Protein AF-A0A7R7WB88-F1 (afdb_monomer_lite)

Organism: Aspergillus kawachii (NCBI:txid1069201)

Sequence (103 aa):
MSFATATTWGFNFIVSLTWLPLRDAFSPQGAFGWYAAWNVFGWIFCYFCLPETKALSLEELDQVFSVPTRKHVNHYAGMLPWYIRKYILRGDVPPQKQLYNYE

InterPro domains:
  IPR005828 Major facilitator, sugar transporter-like [PF00083] (1-65)
  IPR036259 MFS transporter superfamily [G3DSA:1.20.1250.20] (1-76)
  IPR036259 MFS transporter superfamily [SSF103473] (1-62)
  IPR050814 Myo-inositol Transporter [PTHR48020] (1-88)

Foldseek 3Di:
DVVVVCVVVVVVVVCVVCVVVLCVVQPPVRSVVVVVVVVVVVVVCCQQQPDDPPPDDPVVVVVSVVDPSVVSNVVSVVCVVVCCCCPVVVDDDDDDDDPDDDD

Structure (mmCIF, N/CA/C/O backbone):
data_AF-A0A7R7WB88-F1
#
_entry.id   AF-A0A7R7WB88-F1
#
loop_
_atom_site.group_PDB
_atom_site.id
_atom_site.type_symbol
_atom_site.label_atom_id
_atom_site.label_alt_id
_atom_site.label_comp_id
_atom_site.label_asym_id
_atom_site.label_entity_id
_atom_site.label_seq_id
_atom_site.pdbx_PDB_ins_code
_atom_site.Cartn_x
_atom_site.Cartn_y
_atom_site.Cartn_z
_atom_site.occupancy
_atom_site.B_iso_or_equiv
_atom_site.auth_seq_id
_atom_site.auth_comp_id
_atom_site.auth_asym_id
_atom_site.auth_atom_id
_atom_site.pdbx_PDB_model_num
ATOM 1 N N . MET A 1 1 ? -1.171 16.481 6.953 1.00 75.75 1 MET A N 1
ATOM 2 C CA . MET A 1 1 ? -1.219 16.888 5.528 1.00 75.75 1 MET A CA 1
ATOM 3 C C . MET A 1 1 ? 0.169 16.994 4.905 1.00 75.75 1 MET A C 1
ATOM 5 O O . MET A 1 1 ? 0.428 16.258 3.967 1.00 75.75 1 MET A O 1
ATOM 9 N N . SER A 1 2 ? 1.094 17.803 5.436 1.00 88.69 2 SER A N 1
ATOM 10 C CA . SER A 1 2 ? 2.402 18.050 4.793 1.00 88.69 2 SER A CA 1
ATOM 11 C C . SER A 1 2 ? 3.253 16.799 4.538 1.00 88.69 2 SER A C 1
ATOM 13 O O . SER A 1 2 ? 3.850 16.688 3.475 1.00 88.69 2 SER A O 1
ATOM 15 N N . PHE A 1 3 ? 3.265 15.832 5.464 1.00 90.94 3 PHE A N 1
ATOM 16 C CA . PHE A 1 3 ? 3.992 14.570 5.276 1.00 90.94 3 PHE A CA 1
ATOM 17 C C . PHE A 1 3 ? 3.427 13.738 4.114 1.00 90.94 3 PHE A C 1
ATOM 19 O O . PHE A 1 3 ? 4.172 13.350 3.224 1.00 90.94 3 PHE A O 1
ATOM 26 N N . ALA A 1 4 ? 2.103 13.555 4.060 1.00 89.56 4 ALA A N 1
ATOM 27 C CA . ALA A 1 4 ? 1.441 12.833 2.971 1.00 89.56 4 ALA A CA 1
ATOM 28 C C . ALA A 1 4 ? 1.688 13.496 1.603 1.00 89.56 4 ALA A C 1
ATOM 30 O O . ALA A 1 4 ? 1.960 12.812 0.614 1.00 89.56 4 ALA A O 1
ATOM 31 N N . THR A 1 5 ? 1.662 14.832 1.559 1.00 92.62 5 THR A N 1
ATOM 32 C CA . THR A 1 5 ? 1.991 15.600 0.355 1.00 92.62 5 THR A CA 1
ATOM 33 C C . THR A 1 5 ? 3.450 15.385 -0.048 1.00 92.62 5 THR A C 1
ATOM 35 O O . THR A 1 5 ? 3.714 15.039 -1.196 1.00 92.62 5 THR A O 1
ATOM 38 N N . ALA A 1 6 ? 4.398 15.515 0.885 1.00 94.62 6 ALA A N 1
ATOM 39 C CA . ALA A 1 6 ? 5.821 15.310 0.615 1.00 94.62 6 ALA A CA 1
ATOM 40 C C . ALA A 1 6 ? 6.117 13.893 0.101 1.00 94.62 6 ALA A C 1
ATOM 42 O O . ALA A 1 6 ? 6.842 13.739 -0.879 1.00 94.62 6 ALA A O 1
ATOM 43 N N . THR A 1 7 ? 5.511 12.864 0.699 1.00 92.62 7 THR A N 1
ATOM 44 C CA . THR A 1 7 ? 5.631 11.476 0.237 1.00 92.62 7 THR A CA 1
ATOM 45 C C . THR A 1 7 ? 5.074 11.308 -1.176 1.00 92.62 7 THR A C 1
ATOM 47 O O . THR A 1 7 ? 5.747 10.734 -2.027 1.00 92.62 7 THR A O 1
ATOM 50 N N . THR A 1 8 ? 3.889 11.860 -1.460 1.00 92.31 8 THR A N 1
ATOM 51 C CA . THR A 1 8 ? 3.270 11.794 -2.796 1.00 92.31 8 THR A CA 1
ATOM 52 C C . THR A 1 8 ? 4.167 12.415 -3.865 1.00 92.31 8 THR A C 1
ATOM 54 O O . THR A 1 8 ? 4.449 11.784 -4.883 1.00 92.31 8 THR A O 1
ATOM 57 N N . TRP A 1 9 ? 4.664 13.630 -3.624 1.00 93.38 9 TRP A N 1
ATOM 58 C CA . TRP A 1 9 ? 5.546 14.318 -4.568 1.00 93.38 9 TRP A CA 1
ATOM 59 C C . TRP A 1 9 ? 6.921 13.653 -4.680 1.00 93.38 9 TRP A C 1
ATOM 61 O O . TRP A 1 9 ? 7.463 13.563 -5.780 1.00 93.38 9 TRP A O 1
ATOM 71 N N . GLY A 1 10 ? 7.459 13.121 -3.580 1.00 94.81 10 GLY A N 1
ATOM 72 C CA . GLY A 1 10 ? 8.707 12.360 -3.583 1.00 94.81 10 GLY A CA 1
ATOM 73 C C . GLY A 1 10 ? 8.623 11.108 -4.457 1.00 94.81 10 GLY A C 1
ATOM 74 O O . GLY A 1 10 ? 9.483 10.889 -5.308 1.00 94.81 10 GLY A O 1
ATOM 75 N N . PHE A 1 11 ? 7.555 10.317 -4.325 1.00 91.06 11 PHE A N 1
ATOM 76 C CA . PHE A 1 11 ? 7.345 9.152 -5.189 1.00 91.06 11 PHE A CA 1
ATOM 77 C C . PH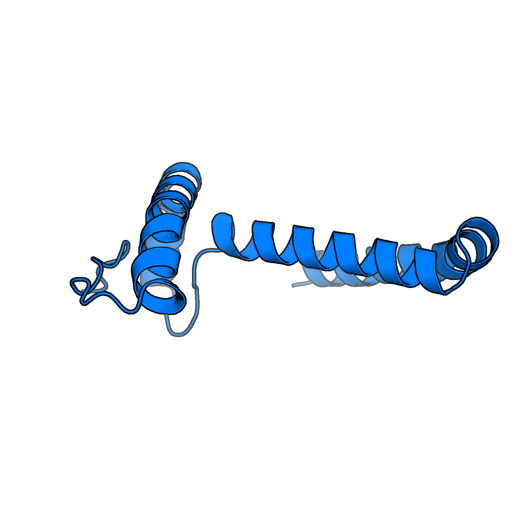E A 1 11 ? 7.028 9.538 -6.636 1.00 91.06 11 PHE A C 1
ATOM 79 O O . PHE A 1 11 ? 7.492 8.861 -7.552 1.00 91.06 11 PHE A O 1
ATOM 86 N N . ASN A 1 12 ? 6.309 10.639 -6.869 1.00 92.69 12 ASN A N 1
ATOM 87 C CA . ASN A 1 12 ? 6.071 11.149 -8.221 1.00 92.69 12 ASN A CA 1
ATOM 88 C C . ASN A 1 12 ? 7.389 11.499 -8.942 1.00 92.69 12 ASN A C 1
ATOM 90 O O . ASN A 1 12 ? 7.576 11.139 -10.106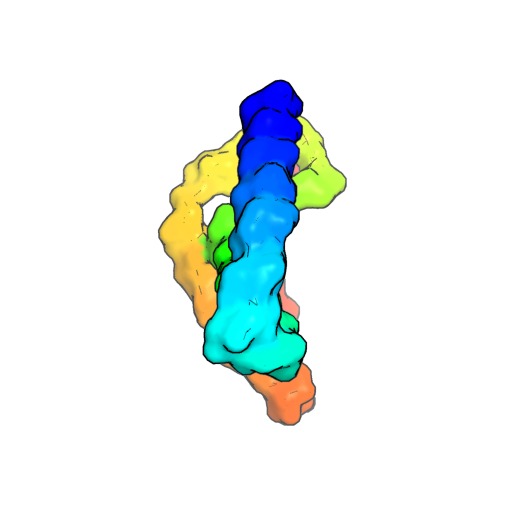 1.00 92.69 12 ASN A O 1
ATOM 94 N N . PHE A 1 13 ? 8.337 12.112 -8.229 1.00 93.38 13 PHE A N 1
ATOM 95 C CA . PHE A 1 13 ? 9.678 12.384 -8.745 1.00 93.38 13 PHE A CA 1
ATOM 96 C C . PHE A 1 13 ? 10.437 11.095 -9.097 1.00 93.38 13 PHE A C 1
ATOM 98 O O . PHE A 1 13 ? 10.987 10.985 -10.193 1.00 93.38 13 PHE A O 1
ATOM 105 N N . ILE A 1 14 ? 10.405 10.084 -8.220 1.00 92.19 14 ILE A N 1
ATOM 106 C CA . ILE A 1 14 ? 11.037 8.777 -8.474 1.00 92.19 14 ILE A CA 1
ATOM 107 C C . ILE A 1 14 ? 10.440 8.111 -9.720 1.00 92.19 14 ILE A C 1
ATOM 109 O O . ILE A 1 14 ? 11.179 7.631 -10.579 1.00 92.19 14 ILE A O 1
ATOM 113 N N . VAL A 1 15 ? 9.112 8.100 -9.855 1.00 90.00 15 VAL A N 1
ATOM 114 C CA . VAL A 1 15 ? 8.425 7.532 -11.028 1.00 90.00 15 VAL A CA 1
ATOM 115 C C . VAL A 1 15 ? 8.827 8.265 -12.308 1.00 90.00 15 VAL A C 1
ATOM 117 O O . VAL A 1 15 ? 9.112 7.624 -13.316 1.00 90.00 15 VAL A O 1
ATOM 120 N N . SER A 1 16 ? 8.929 9.593 -12.254 1.00 90.56 16 SER A N 1
ATOM 121 C CA . SER A 1 16 ? 9.329 10.409 -13.405 1.00 90.56 16 SER A CA 1
ATOM 122 C C . SER A 1 16 ? 10.758 10.105 -13.868 1.00 90.56 16 SER A C 1
ATOM 124 O O . SER A 1 16 ? 11.002 9.994 -15.067 1.00 90.56 16 SER A O 1
ATOM 126 N N . LEU A 1 17 ? 11.695 9.907 -12.934 1.00 91.88 17 LEU A N 1
ATOM 127 C CA . LEU A 1 17 ? 13.076 9.525 -13.251 1.00 91.88 17 LEU A CA 1
ATOM 128 C C . LEU A 1 17 ? 13.195 8.085 -13.766 1.00 91.88 17 LEU A C 1
ATOM 1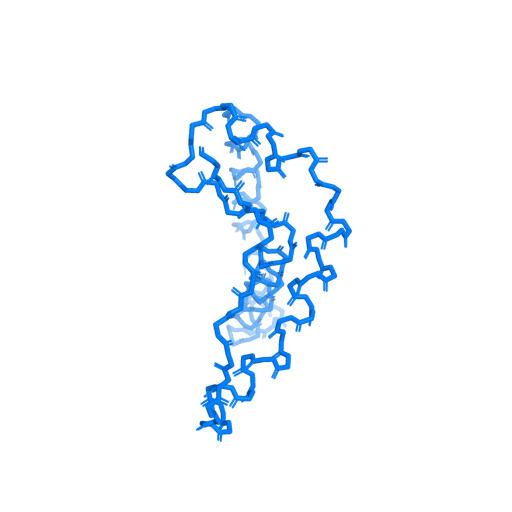30 O O . LEU A 1 17 ? 14.008 7.801 -14.642 1.00 91.88 17 LEU A O 1
ATOM 134 N N . THR A 1 18 ? 12.401 7.170 -13.214 1.00 88.06 18 THR A N 1
ATOM 135 C CA . THR A 1 18 ? 12.481 5.733 -13.525 1.00 88.06 18 THR A CA 1
ATOM 136 C C . THR A 1 18 ? 11.719 5.339 -14.787 1.00 88.06 18 THR A C 1
ATOM 138 O O . THR A 1 18 ? 11.984 4.269 -15.330 1.00 88.06 18 THR A O 1
ATOM 141 N N . TRP A 1 19 ? 10.838 6.200 -15.306 1.00 85.00 19 TRP A N 1
ATOM 142 C CA . TRP A 1 19 ? 10.038 5.908 -16.496 1.00 85.00 19 TRP A CA 1
ATOM 143 C C . TRP A 1 19 ? 10.878 5.623 -17.749 1.00 85.00 19 TRP A C 1
ATOM 145 O O . TRP A 1 19 ? 10.627 4.627 -18.427 1.00 85.00 19 TRP A O 1
ATOM 155 N N . LEU A 1 20 ? 11.878 6.462 -18.057 1.00 86.81 20 LEU A N 1
ATOM 156 C CA . LEU A 1 20 ? 12.721 6.269 -19.248 1.00 86.81 20 LEU A CA 1
ATOM 157 C C . LEU A 1 20 ? 13.541 4.963 -19.160 1.00 86.81 20 LEU A C 1
ATOM 159 O O . LEU A 1 20 ? 13.384 4.130 -20.053 1.00 86.81 20 LEU A O 1
ATOM 163 N N . PRO A 1 21 ? 14.294 4.693 -18.068 1.00 85.88 21 PRO A N 1
ATOM 164 C CA . PRO A 1 21 ? 14.999 3.418 -17.906 1.00 85.88 21 PRO A CA 1
ATOM 165 C C . PRO A 1 21 ? 14.079 2.192 -17.948 1.00 85.88 21 PRO A C 1
ATOM 167 O O . PRO A 1 21 ? 14.439 1.163 -18.516 1.00 85.88 21 PRO A O 1
ATOM 170 N N . LEU A 1 22 ? 12.885 2.282 -17.350 1.00 85.94 22 LEU A N 1
ATOM 171 C CA . LEU A 1 22 ? 11.933 1.173 -17.312 1.00 85.94 22 LEU A CA 1
ATOM 172 C C . LEU A 1 22 ? 11.370 0.871 -18.704 1.00 85.94 22 LEU A C 1
ATOM 174 O O . LEU A 1 22 ? 11.253 -0.295 -19.080 1.00 85.94 22 LEU A O 1
ATOM 178 N N . ARG A 1 23 ? 11.052 1.912 -19.482 1.00 86.19 23 ARG A N 1
ATOM 179 C CA . ARG A 1 23 ? 10.588 1.773 -20.866 1.00 86.19 23 ARG A CA 1
ATOM 180 C C . ARG A 1 23 ? 11.650 1.126 -21.753 1.00 86.19 23 ARG A C 1
ATOM 182 O O . ARG A 1 23 ? 11.297 0.262 -22.557 1.00 86.19 23 ARG A O 1
ATOM 189 N N . ASP A 1 24 ? 12.907 1.533 -21.603 1.00 84.94 24 ASP A N 1
ATOM 190 C CA . ASP A 1 24 ? 14.018 1.022 -22.409 1.00 84.94 24 ASP A CA 1
ATOM 191 C C . ASP A 1 24 ? 14.352 -0.438 -22.063 1.00 84.94 24 ASP A C 1
ATOM 193 O O . ASP A 1 24 ? 14.645 -1.230 -22.956 1.00 84.94 24 ASP A O 1
ATOM 197 N N . ALA A 1 25 ? 14.245 -0.824 -20.786 1.00 85.62 25 ALA A N 1
ATOM 198 C CA . ALA A 1 25 ? 14.547 -2.182 -20.331 1.00 85.62 25 ALA A CA 1
ATOM 199 C C . ALA A 1 25 ? 13.417 -3.202 -20.581 1.00 85.62 25 ALA A C 1
ATOM 201 O O . ALA A 1 25 ? 13.696 -4.345 -20.935 1.00 85.62 25 ALA A O 1
ATOM 202 N N . PHE A 1 26 ? 12.149 -2.823 -20.378 1.00 77.19 26 PHE A N 1
ATOM 203 C CA . PHE A 1 26 ? 11.014 -3.764 -20.352 1.00 77.19 26 PHE A CA 1
ATOM 204 C C . PHE A 1 26 ? 10.088 -3.693 -21.568 1.00 77.19 26 PHE A C 1
ATOM 206 O O . PHE A 1 26 ? 9.111 -4.441 -21.615 1.00 77.19 26 PHE A O 1
ATOM 213 N N . SER A 1 27 ? 10.379 -2.816 -22.534 1.00 82.81 27 SER A N 1
ATOM 214 C CA . SER A 1 27 ? 9.434 -2.371 -23.562 1.00 82.81 27 SER A CA 1
ATOM 215 C C . SER A 1 27 ? 8.224 -1.618 -22.969 1.00 82.81 27 SER A C 1
ATOM 217 O O . SER A 1 27 ? 7.938 -1.697 -21.769 1.00 82.81 27 SER A O 1
ATOM 219 N N . PRO A 1 28 ? 7.454 -0.876 -23.789 1.00 81.38 28 PRO A N 1
ATOM 220 C CA . PRO A 1 28 ? 6.265 -0.179 -23.306 1.00 81.38 28 PRO A CA 1
ATOM 221 C C . PRO A 1 28 ? 5.247 -1.114 -22.639 1.00 81.38 28 PRO A C 1
ATOM 223 O O . PRO A 1 28 ? 4.649 -0.735 -21.635 1.00 81.38 28 PRO A O 1
ATOM 226 N N . GLN A 1 29 ? 5.062 -2.339 -23.152 1.00 86.88 29 GLN A N 1
ATOM 227 C CA . GLN A 1 29 ? 4.074 -3.268 -22.591 1.00 86.88 29 GLN A CA 1
ATOM 228 C C . GLN A 1 29 ? 4.488 -3.756 -21.195 1.00 86.88 29 GLN A C 1
ATOM 230 O O . GLN A 1 29 ? 3.652 -3.800 -20.291 1.00 86.88 29 GLN A O 1
ATOM 235 N N . GLY A 1 30 ? 5.773 -4.071 -21.000 1.00 85.44 30 GLY A N 1
ATOM 236 C CA . GLY A 1 30 ? 6.294 -4.495 -19.700 1.00 85.44 30 GLY A CA 1
ATOM 237 C C . GLY A 1 30 ? 6.293 -3.366 -18.668 1.00 85.44 30 GLY A C 1
ATOM 238 O O . GLY A 1 30 ? 5.932 -3.598 -17.515 1.00 85.44 30 GLY A O 1
ATOM 239 N N . ALA A 1 31 ? 6.587 -2.129 -19.083 1.00 85.81 31 ALA A N 1
ATOM 240 C CA . ALA A 1 31 ? 6.521 -0.959 -18.206 1.00 85.81 31 ALA A CA 1
ATOM 241 C C . ALA A 1 31 ? 5.098 -0.718 -17.668 1.00 85.81 31 ALA A C 1
ATOM 243 O O . ALA A 1 31 ? 4.915 -0.537 -16.464 1.00 85.81 31 ALA A O 1
ATOM 244 N N . PHE A 1 32 ? 4.069 -0.786 -18.522 1.00 86.62 32 PHE A N 1
ATOM 245 C CA . PHE A 1 32 ? 2.678 -0.698 -18.058 1.00 86.62 32 PHE A CA 1
ATOM 246 C C . PHE A 1 32 ? 2.289 -1.871 -17.149 1.00 86.62 32 PHE A C 1
ATOM 248 O O . PHE A 1 32 ? 1.615 -1.656 -16.140 1.00 86.62 32 PHE A O 1
ATOM 255 N N . GLY A 1 33 ? 2.747 -3.090 -17.453 1.00 89.44 33 GLY A N 1
ATOM 256 C CA . GLY A 1 33 ? 2.536 -4.263 -16.599 1.00 89.44 33 GLY A CA 1
ATOM 257 C C . GLY A 1 33 ? 3.127 -4.101 -15.193 1.00 89.44 33 GLY A C 1
ATOM 258 O O . GLY A 1 33 ? 2.485 -4.467 -14.209 1.00 89.44 33 GLY A O 1
ATOM 259 N N . TRP A 1 34 ? 4.303 -3.481 -15.078 1.00 88.19 34 TRP A N 1
ATOM 260 C CA . TRP A 1 34 ? 4.932 -3.173 -13.791 1.00 88.19 34 TRP A CA 1
ATOM 261 C C . TRP A 1 34 ? 4.070 -2.241 -12.933 1.00 88.19 34 TRP A C 1
ATOM 263 O O . TRP A 1 34 ? 3.796 -2.536 -11.769 1.00 88.19 34 TRP A O 1
ATOM 273 N N . TYR A 1 35 ? 3.569 -1.144 -13.510 1.00 88.44 35 TYR A N 1
ATOM 274 C CA . TYR A 1 35 ? 2.662 -0.251 -12.784 1.00 88.44 35 TYR A CA 1
ATOM 275 C C . TYR A 1 35 ? 1.321 -0.916 -12.469 1.00 88.44 35 TYR A C 1
ATOM 277 O O . TYR A 1 35 ? 0.763 -0.675 -11.398 1.00 88.44 35 TYR A O 1
ATOM 285 N N . ALA A 1 36 ? 0.807 -1.782 -13.345 1.00 91.06 36 ALA A N 1
ATOM 286 C CA . ALA A 1 36 ? -0.406 -2.547 -13.069 1.00 91.06 36 ALA A CA 1
ATOM 287 C C . ALA A 1 36 ? -0.234 -3.457 -11.839 1.00 91.06 36 ALA A C 1
ATOM 289 O O . ALA A 1 36 ? -1.112 -3.484 -10.978 1.00 91.06 36 ALA A O 1
ATOM 290 N N . ALA A 1 37 ? 0.914 -4.126 -11.692 1.00 92.81 37 ALA A N 1
ATOM 291 C CA . ALA A 1 37 ? 1.215 -4.937 -10.512 1.00 92.81 37 ALA A CA 1
ATOM 292 C C . ALA A 1 37 ? 1.226 -4.102 -9.219 1.00 92.81 37 ALA A C 1
ATOM 294 O O . ALA A 1 37 ? 0.631 -4.506 -8.219 1.00 92.81 37 ALA A O 1
ATOM 295 N N . TRP A 1 38 ? 1.821 -2.904 -9.250 1.00 91.25 38 TRP A N 1
ATOM 296 C CA . TRP A 1 38 ? 1.786 -1.974 -8.114 1.00 91.25 38 TRP A CA 1
ATOM 297 C C . TRP A 1 38 ? 0.374 -1.490 -7.775 1.00 91.25 38 TRP A C 1
ATOM 299 O O . TRP A 1 38 ? 0.045 -1.361 -6.597 1.00 91.25 38 TRP A O 1
ATOM 309 N N . ASN A 1 39 ? -0.484 -1.277 -8.776 1.00 92.31 39 ASN A N 1
ATOM 310 C CA . ASN A 1 39 ? -1.894 -0.947 -8.548 1.00 92.31 39 ASN A CA 1
ATOM 311 C C . ASN A 1 39 ? -2.643 -2.104 -7.874 1.00 92.31 39 ASN A C 1
ATOM 313 O O . ASN A 1 39 ? -3.389 -1.870 -6.927 1.00 92.31 39 ASN A O 1
ATOM 317 N N . VAL A 1 40 ? -2.414 -3.349 -8.305 1.00 93.50 40 VAL A N 1
ATOM 318 C CA . VAL A 1 40 ? -3.004 -4.536 -7.661 1.00 93.50 40 VAL A CA 1
ATOM 319 C C . VAL A 1 40 ? -2.519 -4.668 -6.218 1.00 93.50 40 VAL A C 1
ATOM 321 O O . VAL A 1 40 ? -3.328 -4.891 -5.321 1.00 93.50 40 VAL A O 1
ATOM 324 N N . PHE A 1 41 ? -1.222 -4.474 -5.967 1.00 92.75 41 PHE A N 1
ATOM 325 C CA . PHE A 1 41 ? -0.678 -4.465 -4.609 1.00 92.75 41 PHE A CA 1
ATOM 326 C C . PHE A 1 41 ? -1.329 -3.378 -3.741 1.00 92.75 41 PHE A C 1
ATOM 328 O O . PHE A 1 41 ? -1.773 -3.667 -2.630 1.00 92.75 41 PHE A O 1
ATOM 335 N N . GLY A 1 42 ? -1.440 -2.151 -4.258 1.00 90.94 42 GLY A N 1
ATOM 336 C CA . GLY A 1 42 ? -2.106 -1.045 -3.571 1.00 90.94 42 GLY A CA 1
ATOM 337 C C . GLY A 1 42 ? -3.576 -1.341 -3.279 1.00 90.94 42 GLY A C 1
ATOM 338 O O . GLY A 1 42 ? -4.046 -1.081 -2.177 1.00 90.94 42 GLY A O 1
ATOM 339 N N . TRP A 1 43 ? -4.285 -1.960 -4.222 1.00 90.88 43 TRP A N 1
ATOM 340 C CA . TRP A 1 43 ? -5.668 -2.388 -4.033 1.00 90.88 43 TRP A CA 1
ATOM 341 C C . TRP A 1 43 ? -5.809 -3.428 -2.911 1.00 90.88 43 TRP A C 1
ATOM 343 O O . TRP A 1 43 ? -6.642 -3.248 -2.023 1.00 90.88 43 TRP A O 1
ATOM 353 N N . ILE A 1 44 ? -4.961 -4.465 -2.893 1.00 89.44 44 ILE A N 1
ATOM 354 C CA . ILE A 1 44 ? -4.932 -5.474 -1.818 1.00 89.44 44 ILE A CA 1
ATOM 355 C C . ILE A 1 44 ? -4.642 -4.801 -0.473 1.00 89.44 44 ILE A C 1
ATOM 357 O O . ILE A 1 44 ? -5.338 -5.047 0.511 1.00 89.44 44 ILE A O 1
ATOM 361 N N . PHE A 1 45 ? -3.629 -3.934 -0.426 1.00 87.31 45 PHE A N 1
ATOM 362 C CA . PHE A 1 45 ? -3.252 -3.234 0.795 1.00 87.31 45 PHE A CA 1
ATOM 363 C C . PHE A 1 45 ? -4.388 -2.354 1.320 1.00 87.31 45 PHE A C 1
ATOM 365 O O . PHE A 1 45 ? -4.722 -2.447 2.498 1.00 87.31 45 PHE A O 1
ATOM 372 N N . CYS A 1 46 ? -5.022 -1.551 0.464 1.00 87.00 46 CYS A N 1
ATOM 373 C CA . CYS A 1 46 ? -6.166 -0.732 0.857 1.00 87.00 46 CYS A CA 1
ATOM 374 C C . CYS A 1 46 ? -7.313 -1.597 1.382 1.00 87.00 46 CYS A C 1
ATOM 376 O O . CYS A 1 46 ? -7.854 -1.302 2.438 1.00 87.00 46 CYS A O 1
ATOM 378 N N . TYR A 1 47 ? -7.641 -2.698 0.708 1.00 83.56 47 TYR A N 1
ATOM 379 C CA . TYR A 1 47 ? -8.736 -3.568 1.130 1.00 83.56 47 TYR A CA 1
ATOM 380 C C . TYR A 1 47 ? -8.520 -4.192 2.523 1.00 83.56 47 TYR A C 1
ATOM 382 O O . TYR A 1 47 ? -9.460 -4.288 3.308 1.00 83.56 47 TYR A O 1
ATOM 390 N N . PHE A 1 48 ? -7.295 -4.611 2.863 1.00 83.06 48 PHE A N 1
ATOM 391 C CA . PHE A 1 48 ? -7.031 -5.262 4.154 1.00 83.06 48 PHE A CA 1
ATOM 392 C C . PHE A 1 48 ? -6.632 -4.301 5.275 1.00 83.06 48 PHE A C 1
ATOM 394 O O . PHE A 1 48 ? -7.007 -4.526 6.428 1.00 83.06 48 PHE A O 1
ATOM 401 N N . CYS A 1 49 ? -5.843 -3.275 4.967 1.00 79.94 49 CY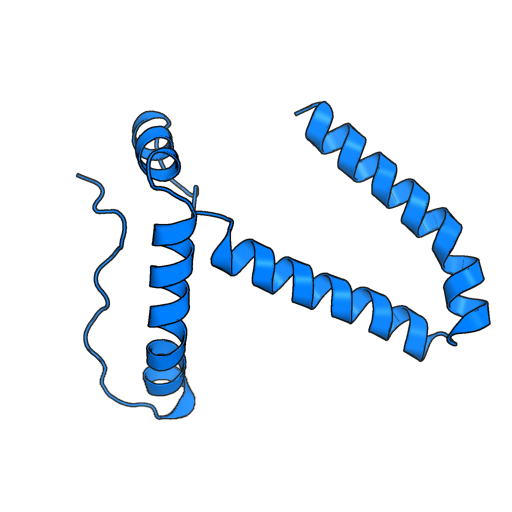S A N 1
ATOM 402 C CA . CYS A 1 49 ? -5.195 -2.429 5.967 1.00 79.94 49 CYS A CA 1
ATOM 403 C C . CYS A 1 49 ? -5.888 -1.082 6.172 1.00 79.94 49 CYS A C 1
ATOM 405 O O . CYS A 1 49 ? -5.626 -0.447 7.192 1.00 79.94 49 CYS A O 1
ATOM 407 N N . LEU A 1 50 ? -6.732 -0.634 5.237 1.00 81.62 50 LEU A N 1
ATOM 408 C CA . LEU A 1 50 ? -7.415 0.650 5.344 1.00 81.62 50 LEU A CA 1
ATOM 409 C C . LEU A 1 50 ? -8.836 0.433 5.884 1.00 81.62 50 LEU A C 1
ATOM 411 O O . LEU A 1 50 ? -9.672 -0.121 5.169 1.00 81.62 50 LEU A O 1
ATOM 415 N N . PRO A 1 51 ? -9.128 0.840 7.131 1.00 78.94 51 PRO A N 1
ATOM 416 C CA . PRO A 1 51 ? -10.496 0.835 7.615 1.00 78.94 51 PRO A CA 1
ATOM 417 C C . PRO A 1 51 ? -11.312 1.930 6.921 1.00 78.94 51 PRO A C 1
ATOM 419 O O . PRO A 1 51 ? -10.793 2.999 6.591 1.00 78.94 51 PRO A O 1
ATOM 422 N N . GLU A 1 52 ? -12.599 1.667 6.711 1.00 78.00 52 GLU A N 1
ATOM 423 C CA . GLU A 1 52 ? -13.522 2.631 6.112 1.00 78.00 52 GLU A CA 1
ATOM 424 C C . GLU A 1 52 ? -13.721 3.813 7.077 1.00 78.00 52 GLU A C 1
ATOM 426 O O . GLU A 1 52 ? -14.201 3.637 8.194 1.00 78.00 52 GLU A O 1
ATOM 431 N N . THR A 1 53 ? -13.340 5.022 6.654 1.00 79.94 53 THR A N 1
ATOM 432 C CA . THR A 1 53 ? -13.457 6.259 7.457 1.00 79.94 53 THR A CA 1
ATOM 433 C C . THR A 1 53 ? -14.551 7.206 6.952 1.00 79.94 53 THR A C 1
ATOM 435 O O . THR A 1 53 ? -14.699 8.327 7.441 1.00 79.94 53 THR A O 1
ATOM 438 N N . LYS A 1 54 ? -15.314 6.794 5.932 1.00 75.00 54 LYS A N 1
ATOM 439 C CA . LYS A 1 54 ? -16.315 7.641 5.278 1.00 75.00 54 LYS A CA 1
ATOM 440 C C . LYS A 1 54 ? -17.525 7.866 6.190 1.00 75.00 54 LYS A C 1
ATOM 442 O O . LYS A 1 54 ? -18.109 6.910 6.677 1.00 75.00 54 LYS A O 1
ATOM 447 N N . ALA A 1 55 ? -17.950 9.128 6.302 1.00 71.38 55 ALA A N 1
ATOM 448 C CA . ALA A 1 55 ? -19.158 9.557 7.020 1.00 71.38 55 ALA A CA 1
ATOM 449 C C . ALA A 1 55 ? -19.173 9.263 8.535 1.00 71.38 55 ALA A C 1
ATOM 451 O O . ALA A 1 55 ? -20.243 9.267 9.132 1.00 71.38 55 ALA A O 1
ATOM 452 N N . LEU A 1 56 ? -17.999 9.062 9.142 1.00 75.38 56 LEU A N 1
ATOM 453 C CA . LEU A 1 56 ? -17.841 8.884 10.585 1.00 75.38 56 LEU A CA 1
ATOM 454 C C . LEU A 1 56 ? -17.499 10.211 11.265 1.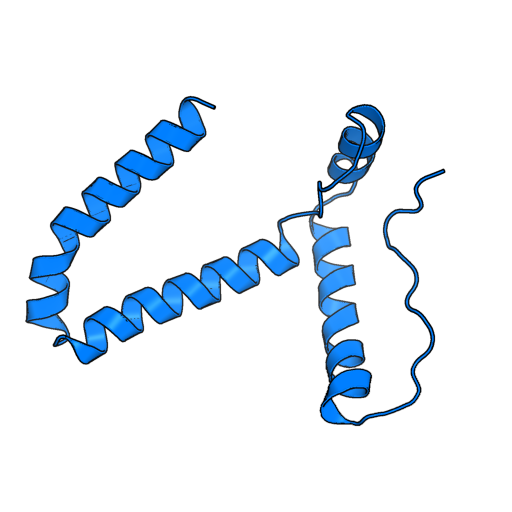00 75.38 56 LEU A C 1
ATOM 456 O O . LEU A 1 56 ? -16.712 11.007 10.740 1.00 75.38 56 LEU A O 1
ATOM 460 N N . SER A 1 57 ? -18.077 10.439 12.442 1.00 82.25 57 SER A N 1
ATOM 461 C CA . SER A 1 57 ? -17.646 11.499 13.353 1.00 82.25 57 SER A CA 1
ATOM 462 C C . SER A 1 57 ? -16.240 11.210 13.891 1.00 82.25 57 SER A C 1
ATOM 464 O O . SER A 1 57 ? -15.765 10.077 13.849 1.00 82.25 57 SER A O 1
ATOM 466 N N . LEU A 1 58 ? -15.553 12.232 14.414 1.00 76.38 58 LEU A N 1
ATOM 467 C CA . LEU A 1 58 ? -14.208 12.059 14.981 1.00 76.38 58 LEU A CA 1
ATOM 468 C C . LEU A 1 58 ? -14.180 11.062 16.155 1.00 76.38 58 LEU A C 1
ATOM 470 O O . LEU A 1 58 ? -13.174 10.381 16.333 1.00 76.38 58 LEU A O 1
ATOM 474 N N . GLU A 1 59 ? -15.275 10.954 16.914 1.00 77.94 59 GLU A N 1
ATOM 475 C CA . GLU A 1 59 ? -15.413 10.024 18.044 1.00 77.94 59 GLU A CA 1
ATOM 476 C C . GLU A 1 59 ? -15.532 8.567 17.569 1.00 77.94 59 GLU A C 1
ATOM 478 O O . GLU A 1 59 ? -14.836 7.684 18.070 1.00 77.94 59 GLU A O 1
ATOM 483 N N . GLU A 1 60 ? -16.336 8.311 16.534 1.00 73.62 60 GLU A N 1
ATOM 484 C CA . GLU A 1 60 ? -16.449 6.980 15.918 1.00 73.62 60 GLU A CA 1
ATOM 485 C C . GLU A 1 60 ? -15.162 6.578 15.178 1.00 73.62 60 GLU A C 1
ATOM 487 O O . GLU A 1 60 ? -14.819 5.398 15.080 1.00 73.62 60 GLU A O 1
ATOM 492 N N . LEU A 1 61 ? -14.406 7.557 14.677 1.00 76.31 61 LEU A N 1
ATOM 493 C CA . LEU A 1 61 ? -13.129 7.337 14.002 1.00 76.31 61 LEU A CA 1
ATOM 494 C C . LEU A 1 61 ? -12.058 6.798 14.967 1.00 76.31 61 LEU A C 1
ATOM 496 O O . LEU A 1 61 ? -11.287 5.908 14.600 1.00 76.31 61 LEU A O 1
ATOM 500 N N . ASP A 1 62 ? -12.045 7.277 16.213 1.00 74.31 62 ASP A N 1
ATOM 501 C CA . ASP A 1 62 ? -11.151 6.755 17.253 1.00 74.31 62 ASP A CA 1
ATOM 502 C C . ASP A 1 62 ? -11.503 5.302 17.614 1.00 74.31 62 ASP A C 1
ATOM 504 O O . ASP A 1 62 ? -10.622 4.447 17.738 1.00 74.31 62 ASP A O 1
ATOM 508 N N . GLN A 1 63 ? -12.798 4.963 17.647 1.00 74.88 63 GLN A N 1
ATOM 509 C CA . GLN A 1 63 ? -13.239 3.574 17.814 1.00 74.88 63 GLN A CA 1
ATOM 510 C C . GLN A 1 63 ? -12.768 2.680 16.660 1.00 74.88 63 GLN A C 1
ATOM 512 O O . GLN A 1 63 ? -12.296 1.563 16.897 1.00 74.88 63 GLN A O 1
ATOM 517 N N . VAL A 1 64 ? -12.831 3.169 15.420 1.00 75.62 64 VAL A N 1
ATOM 518 C CA . VAL A 1 64 ? -12.363 2.429 14.242 1.00 75.62 64 VAL A CA 1
ATOM 519 C C . VAL A 1 64 ? -10.864 2.133 14.317 1.00 75.62 64 VAL A C 1
ATOM 521 O O . VAL A 1 64 ? -10.454 0.998 14.043 1.00 75.62 64 VAL A O 1
ATOM 524 N N . PHE A 1 65 ? -10.061 3.110 14.746 1.00 76.50 65 PHE A N 1
ATOM 525 C CA . PHE A 1 65 ? -8.613 2.957 14.912 1.00 76.50 65 PHE A CA 1
ATOM 526 C C . PHE A 1 65 ? -8.195 2.202 16.180 1.00 76.50 65 PHE A C 1
ATOM 528 O O . PHE A 1 65 ? -7.096 1.648 16.216 1.00 76.50 65 PHE A O 1
ATOM 535 N N . SER A 1 66 ? -9.065 2.105 17.188 1.00 78.62 66 SER A N 1
ATOM 536 C CA . SER A 1 66 ? -8.817 1.305 18.395 1.00 78.62 66 SER A CA 1
ATOM 537 C C . SER A 1 66 ? -8.771 -0.205 18.117 1.00 78.62 66 SER A C 1
ATOM 539 O O . SER A 1 66 ? -8.176 -0.978 18.877 1.00 78.62 66 SER A O 1
ATOM 541 N N . VAL A 1 67 ? -9.378 -0.655 17.012 1.00 78.00 67 VAL A N 1
ATOM 542 C CA . VAL A 1 67 ? -9.392 -2.066 16.624 1.00 78.00 67 VAL A CA 1
ATOM 543 C C . VAL A 1 67 ? -8.045 -2.446 15.999 1.00 78.00 67 VAL A C 1
ATOM 545 O O . VAL A 1 67 ? -7.643 -1.868 14.990 1.00 78.00 67 VAL A O 1
ATOM 548 N N . PRO A 1 68 ? -7.354 -3.481 16.517 1.00 80.62 68 PRO A N 1
ATOM 549 C CA . PRO A 1 68 ? -6.096 -3.928 15.936 1.00 80.62 68 PRO A CA 1
ATOM 550 C C . PRO A 1 68 ? -6.266 -4.319 14.465 1.00 80.62 68 PRO A C 1
ATOM 552 O O . PRO A 1 68 ? -7.130 -5.140 14.140 1.00 80.62 68 PRO A O 1
ATOM 555 N N . THR A 1 69 ? -5.370 -3.843 13.595 1.00 78.88 69 THR A N 1
ATOM 556 C CA . THR A 1 69 ? -5.369 -4.140 12.148 1.00 78.88 69 THR A CA 1
ATOM 557 C C . THR A 1 69 ? -5.449 -5.642 11.865 1.00 78.88 69 THR A C 1
ATOM 559 O O . THR A 1 69 ? -6.089 -6.066 10.912 1.00 78.88 69 THR A O 1
ATOM 562 N N . ARG A 1 70 ? -4.894 -6.490 12.744 1.00 78.12 70 ARG A N 1
ATOM 563 C CA . ARG A 1 70 ? -4.970 -7.956 12.620 1.00 78.12 70 ARG A CA 1
ATOM 564 C C . ARG A 1 70 ? -6.403 -8.503 12.687 1.00 78.12 70 ARG A C 1
ATOM 566 O O . ARG A 1 70 ? -6.709 -9.474 12.001 1.00 78.12 70 ARG A O 1
ATOM 573 N N . LYS A 1 71 ? -7.282 -7.902 13.500 1.00 78.50 71 LYS A N 1
ATOM 574 C CA . LYS A 1 71 ? -8.705 -8.280 13.563 1.00 78.50 71 LYS A CA 1
ATOM 575 C C . LYS A 1 71 ? -9.447 -7.830 12.305 1.00 78.50 71 LYS A C 1
ATOM 577 O O . LYS A 1 71 ? -10.235 -8.610 11.780 1.00 78.50 71 LYS A O 1
ATOM 582 N N . HIS A 1 72 ? -9.136 -6.633 11.803 1.00 81.44 72 HIS A N 1
ATOM 583 C CA . HIS A 1 72 ? -9.658 -6.124 10.534 1.00 81.44 72 HIS A CA 1
ATOM 584 C C . HIS A 1 72 ? -9.271 -7.056 9.376 1.00 81.44 72 HIS A C 1
ATOM 586 O O . HIS A 1 72 ? -10.143 -7.624 8.725 1.00 81.44 72 HIS A O 1
ATOM 592 N N . VAL A 1 73 ? -7.975 -7.346 9.209 1.00 82.62 73 VAL A N 1
ATOM 593 C CA . VAL A 1 73 ? -7.472 -8.249 8.158 1.00 82.62 73 VAL A CA 1
ATOM 594 C C . VAL A 1 73 ? -8.141 -9.621 8.226 1.00 82.62 73 VAL A C 1
ATOM 596 O O . VAL A 1 73 ? -8.635 -10.103 7.211 1.00 82.62 73 VAL A O 1
ATOM 599 N N . ASN A 1 74 ? -8.210 -10.244 9.409 1.00 82.06 74 ASN A N 1
ATOM 600 C CA . ASN A 1 74 ? -8.833 -11.562 9.554 1.00 82.06 74 ASN A CA 1
ATOM 601 C C . ASN A 1 74 ? -10.329 -11.554 9.205 1.00 82.06 74 ASN A C 1
ATOM 603 O O . ASN A 1 74 ? -10.828 -12.529 8.643 1.00 82.06 74 ASN A O 1
ATOM 607 N N . HIS A 1 75 ? -11.045 -10.470 9.509 1.00 80.75 75 HIS A N 1
ATOM 608 C CA . HIS A 1 75 ? -12.450 -10.332 9.137 1.00 80.75 75 HIS A CA 1
ATOM 609 C C . HIS A 1 75 ? -12.627 -10.202 7.621 1.00 80.75 75 HIS A C 1
ATOM 611 O O . HIS A 1 75 ? -13.383 -10.971 7.029 1.00 80.75 75 HIS A O 1
ATOM 617 N N . TYR A 1 76 ? -11.871 -9.309 6.976 1.00 78.44 76 TYR A N 1
ATOM 618 C CA . TYR A 1 76 ? -11.919 -9.120 5.522 1.00 78.44 76 TYR A CA 1
ATOM 619 C C . TYR A 1 76 ? -11.402 -10.341 4.745 1.00 78.44 76 TYR A C 1
ATOM 621 O O . TYR A 1 76 ? -11.895 -10.630 3.653 1.00 78.44 76 TYR A O 1
ATOM 629 N N . ALA A 1 77 ? -10.475 -11.114 5.318 1.00 81.25 77 ALA A N 1
ATOM 630 C CA . ALA A 1 77 ? -10.053 -12.405 4.774 1.00 81.25 77 ALA A CA 1
ATOM 631 C C . ALA A 1 77 ? -11.184 -13.442 4.858 1.00 81.25 77 ALA A C 1
ATOM 633 O O . ALA A 1 77 ? -11.443 -14.158 3.891 1.00 81.25 77 ALA A O 1
ATOM 634 N N . GLY A 1 78 ? -11.918 -13.471 5.976 1.00 78.00 78 GLY A N 1
ATOM 635 C CA . GLY A 1 78 ? -13.123 -14.287 6.147 1.00 78.00 78 GLY A CA 1
ATOM 636 C C . GLY A 1 78 ? -14.297 -13.876 5.247 1.00 78.00 78 GLY A C 1
ATOM 637 O O . GLY A 1 78 ? -15.211 -14.674 5.042 1.00 78.00 78 GLY A O 1
ATOM 638 N N . MET A 1 79 ? -14.272 -12.668 4.671 1.00 76.88 79 MET A N 1
ATOM 639 C CA . MET A 1 79 ? -15.273 -12.188 3.710 1.00 76.88 79 MET A CA 1
ATOM 640 C C . MET A 1 79 ? -15.024 -12.660 2.270 1.00 76.88 79 MET A C 1
ATOM 642 O O . MET A 1 79 ? -15.982 -12.792 1.509 1.00 76.88 79 MET A O 1
ATOM 646 N N . LEU A 1 80 ? -13.785 -12.990 1.886 1.00 81.62 80 LEU A N 1
ATOM 647 C CA . LEU A 1 80 ? -13.464 -13.453 0.524 1.00 81.62 80 LEU A CA 1
ATOM 648 C C . LEU A 1 80 ? -14.320 -14.652 0.057 1.00 81.62 80 LEU A C 1
ATOM 650 O O . LEU A 1 80 ? -14.873 -14.592 -1.046 1.00 81.62 80 LEU A O 1
ATOM 654 N N . PRO A 1 81 ? -14.526 -15.712 0.868 1.00 79.19 81 PRO A N 1
ATOM 655 C CA . PRO A 1 81 ? -15.379 -16.836 0.480 1.00 79.19 81 PRO A CA 1
ATOM 656 C C . PRO A 1 81 ? -16.856 -16.448 0.348 1.00 79.19 81 PRO A C 1
ATOM 658 O O . PRO A 1 81 ? -17.578 -17.040 -0.456 1.00 79.19 81 PRO A O 1
ATOM 661 N N . TRP A 1 82 ? -17.316 -15.458 1.120 1.00 80.88 82 TRP A N 1
ATOM 662 C CA . TRP A 1 82 ? -18.683 -14.945 1.023 1.00 80.88 82 TRP A CA 1
ATOM 663 C C . TRP A 1 82 ? -18.899 -14.205 -0.300 1.00 80.88 82 TRP A C 1
ATOM 665 O O . TRP A 1 82 ? -19.895 -14.466 -0.973 1.00 80.88 82 TRP A O 1
ATOM 675 N N . TYR A 1 83 ? -17.941 -13.381 -0.742 1.00 78.62 83 TYR A N 1
ATOM 676 C CA . TYR A 1 83 ? -18.016 -12.706 -2.043 1.00 78.62 83 TYR A CA 1
ATOM 677 C C . TYR A 1 83 ? -18.092 -13.685 -3.209 1.00 78.62 83 TYR A C 1
ATOM 679 O O . TYR A 1 83 ? -18.898 -13.498 -4.117 1.00 78.62 83 TYR A O 1
ATOM 687 N N . ILE A 1 84 ? -17.309 -14.762 -3.161 1.00 81.38 84 ILE A N 1
ATOM 688 C CA . ILE A 1 84 ? -17.355 -15.825 -4.170 1.00 81.38 84 ILE A CA 1
ATOM 689 C C . ILE A 1 84 ? -18.736 -16.494 -4.168 1.00 81.38 84 ILE A C 1
ATOM 691 O O . ILE A 1 84 ? -19.357 -16.651 -5.218 1.00 81.38 84 ILE A O 1
ATOM 695 N N . ARG A 1 85 ? -19.265 -16.842 -2.990 1.00 78.25 85 ARG A N 1
ATOM 696 C CA . ARG A 1 85 ? -20.586 -17.478 -2.873 1.00 78.25 85 ARG A CA 1
ATOM 697 C C . ARG A 1 85 ? -21.724 -16.587 -3.365 1.00 78.25 85 ARG A C 1
ATOM 699 O O . ARG A 1 85 ? -22.637 -17.077 -4.024 1.00 78.25 85 ARG A O 1
ATOM 706 N N . LYS A 1 86 ? -21.643 -15.287 -3.094 1.00 79.31 86 LYS A N 1
ATOM 707 C CA . LYS A 1 86 ? -22.660 -14.324 -3.508 1.00 79.31 86 LYS A CA 1
ATOM 708 C C . LYS A 1 86 ? -22.570 -13.968 -4.988 1.00 79.31 86 LYS A C 1
ATOM 710 O O . LYS A 1 86 ? -23.560 -14.072 -5.701 1.00 79.31 86 LYS A O 1
ATOM 715 N N . TYR A 1 87 ? -21.397 -13.541 -5.456 1.00 80.12 87 TYR A N 1
ATOM 716 C CA . TYR A 1 87 ? -21.243 -12.973 -6.797 1.00 80.12 87 TYR A CA 1
ATOM 717 C C . TYR A 1 87 ? -20.972 -14.022 -7.877 1.00 80.12 87 TYR A C 1
ATOM 719 O O . TYR A 1 87 ? -21.468 -13.869 -8.990 1.00 80.12 87 TYR A O 1
ATOM 727 N N . ILE A 1 88 ? -20.231 -15.091 -7.565 1.00 82.12 88 ILE A N 1
ATOM 728 C CA . ILE A 1 88 ? -19.897 -16.143 -8.541 1.00 82.12 88 ILE A CA 1
ATOM 729 C C . ILE A 1 88 ? -20.940 -17.260 -8.500 1.00 82.12 88 ILE A C 1
ATOM 731 O O . ILE A 1 88 ? -21.489 -17.628 -9.533 1.00 82.12 88 ILE A O 1
ATOM 735 N N . LEU A 1 89 ? -21.248 -17.781 -7.309 1.00 82.25 89 LEU A N 1
ATOM 736 C CA . LEU A 1 89 ? -22.181 -18.905 -7.153 1.00 82.25 89 LEU A CA 1
ATOM 737 C C . LEU A 1 89 ? -23.658 -18.475 -7.093 1.00 82.25 89 LEU A C 1
ATOM 739 O O . LEU A 1 89 ? -24.522 -19.346 -7.064 1.00 82.25 89 LEU A O 1
ATOM 743 N N . ARG A 1 90 ? -23.952 -17.160 -7.081 1.00 79.44 90 ARG A N 1
ATOM 744 C CA . ARG A 1 90 ? -25.312 -16.585 -6.977 1.00 79.44 90 ARG A CA 1
ATOM 745 C C . ARG A 1 90 ? -26.168 -17.230 -5.874 1.00 79.44 90 ARG A C 1
ATOM 747 O O . ARG A 1 90 ? -27.385 -17.333 -6.009 1.00 79.44 90 ARG A O 1
ATOM 754 N N . GLY A 1 91 ? -25.531 -17.683 -4.796 1.00 74.06 91 GLY A N 1
ATOM 755 C CA . GLY A 1 91 ? -26.216 -18.298 -3.665 1.00 74.06 91 GLY A CA 1
ATOM 756 C C . GLY A 1 91 ? -26.877 -17.246 -2.782 1.00 74.06 91 GLY A C 1
ATOM 757 O O . GLY A 1 91 ? -26.331 -16.154 -2.603 1.00 74.06 91 GLY A O 1
ATOM 758 N N . ASP A 1 92 ? -28.028 -17.586 -2.205 1.00 70.50 92 ASP A N 1
ATOM 759 C CA . ASP A 1 92 ? -28.648 -16.761 -1.172 1.00 70.50 92 ASP A CA 1
ATOM 760 C C . ASP A 1 92 ? -27.819 -16.877 0.115 1.00 70.50 92 ASP A C 1
ATOM 762 O O . ASP A 1 92 ? -27.712 -17.947 0.721 1.00 70.50 92 ASP A O 1
ATOM 766 N N . VAL A 1 93 ? -27.130 -15.794 0.471 1.00 73.81 93 VAL A N 1
ATOM 767 C CA . VAL A 1 93 ? -26.243 -15.731 1.634 1.00 73.81 93 VAL A CA 1
ATOM 768 C C . VAL A 1 93 ? -26.756 -14.683 2.619 1.00 73.81 93 VAL A C 1
ATOM 770 O O . VAL A 1 93 ? -27.097 -13.572 2.201 1.00 73.81 93 VAL A O 1
ATOM 773 N N . PRO A 1 94 ? -26.768 -14.992 3.931 1.00 73.38 94 PRO A N 1
ATOM 774 C CA . PRO A 1 94 ? -27.306 -14.090 4.941 1.00 73.38 94 PRO A CA 1
ATOM 775 C C . PRO A 1 94 ? -26.550 -12.749 4.974 1.00 73.38 94 PRO A C 1
ATOM 777 O O . PRO A 1 94 ? -25.350 -12.712 4.656 1.00 73.38 94 PRO A O 1
ATOM 780 N N . PRO A 1 95 ? -27.230 -11.648 5.360 1.00 66.75 95 PRO A N 1
ATOM 781 C CA . PRO A 1 95 ? -26.610 -10.335 5.498 1.00 66.75 95 PRO A CA 1
ATOM 782 C C . PRO A 1 95 ? -25.477 -10.407 6.521 1.00 66.75 95 PRO A C 1
ATOM 784 O O . PRO A 1 95 ? -25.623 -10.958 7.613 1.00 66.75 95 PRO A O 1
ATOM 787 N N . GLN A 1 96 ? -24.310 -9.909 6.128 1.00 63.19 96 GLN A N 1
ATOM 788 C CA . GLN A 1 96 ? -23.086 -10.116 6.886 1.00 63.19 96 GLN A CA 1
ATOM 789 C C . GLN A 1 96 ? -22.992 -9.117 8.044 1.00 63.19 96 GLN A C 1
ATOM 791 O O . GLN A 1 96 ? -23.284 -7.933 7.881 1.00 63.19 96 GLN A O 1
ATOM 796 N N . LYS A 1 97 ? -22.593 -9.612 9.221 1.00 64.44 97 LYS A N 1
ATOM 797 C CA . LYS A 1 97 ? -22.465 -8.818 10.448 1.00 64.44 97 LYS A CA 1
ATOM 798 C C . LYS A 1 97 ? -21.360 -7.773 10.274 1.00 64.44 97 LYS A C 1
ATOM 800 O O . LYS A 1 97 ? -20.215 -8.148 10.021 1.00 64.44 97 LYS A O 1
ATOM 805 N N . GLN A 1 98 ? -21.706 -6.494 10.407 1.00 66.75 98 GLN A N 1
ATOM 806 C CA . GLN A 1 98 ? -20.742 -5.394 10.365 1.00 66.75 98 GLN A CA 1
ATOM 807 C C . GLN A 1 98 ? -19.729 -5.545 11.512 1.00 66.75 98 GLN A C 1
ATOM 809 O O . GLN A 1 98 ? -20.090 -5.951 12.619 1.00 66.75 98 GLN A O 1
ATOM 814 N N . LEU A 1 99 ? -18.443 -5.287 11.231 1.00 64.81 99 LEU A N 1
ATOM 815 C CA . LEU A 1 99 ? -17.388 -5.356 12.250 1.00 64.81 99 LEU A CA 1
ATOM 816 C C . LEU A 1 99 ? -17.535 -4.223 13.278 1.00 64.81 99 LEU A C 1
ATOM 818 O O . LEU A 1 99 ? -17.304 -4.435 14.466 1.00 64.81 99 LEU A O 1
ATOM 822 N N . TYR A 1 100 ? -17.938 -3.048 12.802 1.00 64.44 100 TYR A N 1
ATOM 823 C CA . TYR A 1 100 ? -18.238 -1.874 13.606 1.00 64.44 100 TYR A CA 1
ATOM 824 C C . TYR A 1 100 ? -19.758 -1.765 13.733 1.00 64.44 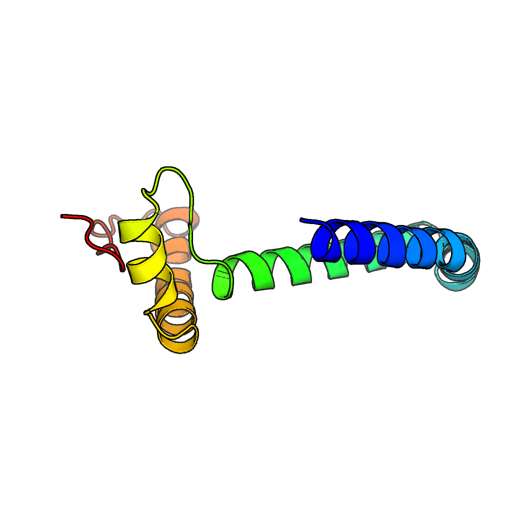100 TYR A C 1
ATOM 826 O O . TYR A 1 100 ? -20.455 -1.760 12.720 1.00 64.44 100 TYR A O 1
ATOM 834 N N . ASN A 1 101 ? -20.266 -1.736 14.964 1.00 60.72 101 ASN A N 1
ATOM 835 C CA . ASN A 1 101 ? -21.637 -1.315 15.228 1.00 60.72 101 ASN A CA 1
ATOM 836 C C . ASN A 1 101 ? -21.528 0.135 15.684 1.00 60.72 101 ASN A C 1
ATOM 838 O O . ASN A 1 101 ? -20.927 0.386 16.726 1.00 60.72 101 ASN A O 1
ATOM 842 N N . TYR A 1 102 ? -22.021 1.052 14.864 1.00 58.56 102 TYR A N 1
ATOM 843 C CA . TYR A 1 102 ? -22.145 2.456 15.230 1.00 58.56 102 TYR A CA 1
ATOM 844 C C . TYR A 1 102 ? -23.458 2.575 16.017 1.00 58.56 102 TYR A C 1
ATOM 846 O O . TYR A 1 102 ? -24.504 2.184 15.491 1.00 58.56 102 TYR A O 1
ATOM 854 N N . GLU A 1 103 ? -23.380 2.955 17.295 1.00 52.34 103 GLU A N 1
ATOM 855 C CA . GLU A 1 103 ? -24.558 3.275 18.122 1.00 52.34 103 GLU A CA 1
ATOM 856 C C . GLU A 1 103 ? -25.051 4.696 17.843 1.00 52.34 103 GLU A C 1
ATOM 858 O O . GLU A 1 103 ? -24.195 5.597 17.696 1.00 52.34 103 GLU A O 1
#

Radius of gyration: 19.19 Å; chains: 1; bounding box: 44×37×42 Å

Secondary structure (DSSP, 8-state):
-HHHHHHHHHHHHHHHHHHHHHHHHHHHHHHHHHHHHHHHHHHHHHHHH----TT--HHHHHHHHHS-HHHHHHHHHHHHHHHIIIIIS----PPPPPSS---

pLDDT: mean 81.68, std 8.61, range [52.34, 94.81]